Protein AF-A0A2D6MDP4-F1 (afdb_monomer_lite)

Radius of gyration: 10.77 Å; chains: 1; bounding box: 31×22×21 Å

Foldseek 3Di:
DDAQFKKAFQPPPQPFGIWGFHAADDDDPPPQAFGTWTQGDPRPPPGDRIGGGHPVGIDTD

pLDDT: mean 88.25, std 9.74, range [58.66, 97.62]

Secondary structure (DSSP, 8-state):
--TT-EEEESS-TT---EEEEEEE----TT-GGG-EEEEEESPPTTS-SEEEE-TTTEEE-

Structure (mmCIF, N/CA/C/O backbone):
data_AF-A0A2D6MDP4-F1
#
_entry.id   AF-A0A2D6MDP4-F1
#
loop_
_atom_site.group_PDB
_atom_site.id
_atom_site.type_symbol
_atom_site.label_atom_id
_atom_site.label_alt_id
_atom_site.label_comp_id
_atom_site.label_asym_id
_atom_site.label_entity_id
_atom_site.label_seq_id
_atom_site.pdbx_PDB_ins_code
_atom_site.Cartn_x
_atom_site.Cartn_y
_atom_site.Cartn_z
_atom_site.occupancy
_atom_site.B_iso_or_equiv
_atom_site.auth_seq_id
_atom_site.auth_comp_id
_atom_site.auth_asym_id
_atom_site.auth_atom_id
_atom_site.pdbx_PDB_model_num
ATOM 1 N N . MET A 1 1 ? 6.428 -6.945 -0.599 1.00 90.38 1 MET A N 1
ATOM 2 C CA . MET A 1 1 ? 4.972 -7.121 -0.796 1.00 90.38 1 MET A CA 1
ATOM 3 C C . MET A 1 1 ? 4.677 -7.327 -2.281 1.00 90.38 1 MET A C 1
ATOM 5 O O . MET A 1 1 ? 5.547 -7.035 -3.101 1.00 90.38 1 MET A O 1
ATOM 9 N N . LYS A 1 2 ? 3.500 -7.847 -2.636 1.00 93.88 2 LYS A N 1
ATOM 10 C CA . LYS A 1 2 ? 3.065 -8.154 -4.013 1.00 93.88 2 LYS A CA 1
ATOM 11 C C . LYS A 1 2 ? 1.590 -7.794 -4.230 1.00 93.88 2 LYS A C 1
ATOM 13 O O . LYS A 1 2 ? 0.870 -7.544 -3.271 1.00 93.88 2 LYS A O 1
ATOM 18 N N . VAL A 1 3 ? 1.143 -7.797 -5.489 1.00 96.44 3 VAL A N 1
ATOM 19 C CA . VAL A 1 3 ? -0.285 -7.649 -5.825 1.00 96.44 3 VAL A CA 1
ATOM 20 C C . VAL A 1 3 ? -1.110 -8.699 -5.078 1.00 96.44 3 VAL A C 1
ATOM 22 O O . VAL A 1 3 ? -0.733 -9.872 -5.046 1.00 96.44 3 VAL A O 1
ATOM 25 N N . GLY A 1 4 ? -2.218 -8.262 -4.484 1.00 96.50 4 GLY A N 1
ATOM 26 C CA . GLY A 1 4 ? -3.112 -9.079 -3.670 1.00 96.50 4 GLY A CA 1
ATOM 27 C C . GLY A 1 4 ? -2.732 -9.166 -2.190 1.00 96.50 4 GLY A C 1
ATOM 28 O O . GLY A 1 4 ? -3.509 -9.716 -1.417 1.00 96.50 4 GLY A O 1
ATOM 29 N N . ASP A 1 5 ? -1.578 -8.634 -1.771 1.00 97.56 5 ASP A N 1
ATOM 30 C CA . ASP A 1 5 ? -1.276 -8.519 -0.342 1.00 97.56 5 ASP A CA 1
ATOM 31 C C . ASP A 1 5 ? -2.178 -7.450 0.298 1.00 97.56 5 ASP A C 1
ATOM 33 O O . ASP A 1 5 ? -2.304 -6.334 -0.220 1.00 97.56 5 ASP A O 1
ATOM 37 N N . LEU A 1 6 ? -2.771 -7.801 1.440 1.00 97.44 6 LEU A N 1
ATOM 38 C CA . LEU A 1 6 ? -3.436 -6.864 2.338 1.00 97.44 6 LEU A CA 1
ATOM 39 C C . LEU A 1 6 ? -2.371 -6.130 3.160 1.00 97.44 6 LEU A C 1
ATOM 41 O O . LEU A 1 6 ? -1.440 -6.752 3.677 1.00 97.44 6 LEU A O 1
ATOM 45 N N . VAL A 1 7 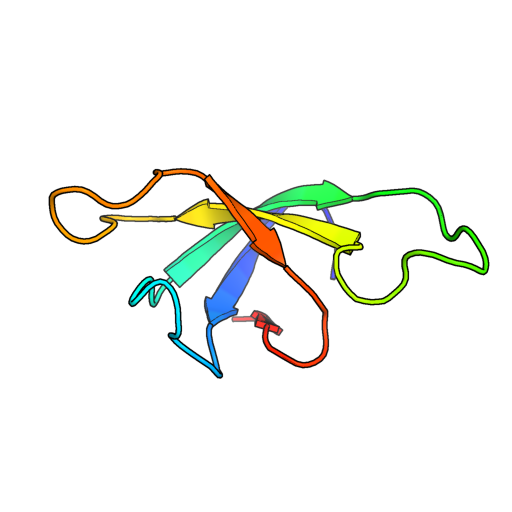? -2.494 -4.813 3.263 1.00 96.06 7 VAL A N 1
ATOM 46 C CA . VAL A 1 7 ? -1.510 -3.947 3.912 1.00 96.06 7 VAL A CA 1
ATOM 47 C C . VAL A 1 7 ? -2.178 -2.932 4.822 1.00 96.06 7 VAL A C 1
ATOM 49 O O . VAL A 1 7 ? -3.258 -2.427 4.518 1.00 96.06 7 VAL A O 1
ATOM 52 N N . LYS A 1 8 ? -1.508 -2.613 5.925 1.00 94.88 8 LYS A N 1
ATOM 53 C CA . LYS A 1 8 ? -1.812 -1.463 6.769 1.00 94.88 8 LYS A CA 1
ATOM 54 C C . LYS A 1 8 ? -0.906 -0.297 6.422 1.00 94.88 8 LYS A C 1
ATOM 56 O O . LYS A 1 8 ? 0.277 -0.506 6.149 1.00 94.88 8 LYS A O 1
ATOM 61 N N . ASN A 1 9 ? -1.448 0.913 6.471 1.00 92.50 9 ASN A N 1
ATOM 62 C CA . ASN A 1 9 ? -0.649 2.125 6.407 1.00 92.50 9 ASN A CA 1
ATOM 63 C C . ASN A 1 9 ? -0.117 2.469 7.804 1.00 92.50 9 ASN A C 1
ATOM 65 O O . ASN A 1 9 ? -0.882 2.720 8.731 1.00 92.50 9 ASN A O 1
ATOM 69 N N . LEU A 1 10 ? 1.202 2.472 7.949 1.00 89.00 10 LEU A N 1
ATOM 70 C CA . LEU A 1 10 ? 1.901 2.870 9.167 1.00 89.00 10 LEU A CA 1
ATOM 71 C C . LEU A 1 10 ? 1.958 4.394 9.321 1.00 89.00 10 LEU A C 1
ATOM 73 O O . LEU A 1 10 ? 2.083 4.887 10.440 1.00 89.00 10 LEU A O 1
ATOM 77 N N . ASP A 1 11 ? 1.882 5.132 8.209 1.00 77.88 11 ASP A N 1
ATOM 78 C CA . ASP A 1 11 ? 1.959 6.592 8.177 1.00 77.88 11 ASP A CA 1
ATOM 79 C C . ASP A 1 11 ? 0.759 7.153 7.405 1.00 77.88 11 ASP A C 1
ATOM 81 O O . ASP A 1 11 ? 0.779 7.370 6.189 1.00 77.88 11 ASP A O 1
ATOM 85 N N . ALA A 1 12 ? -0.342 7.339 8.129 1.00 66.25 12 ALA A N 1
ATOM 86 C CA . ALA A 1 12 ? -1.647 7.679 7.580 1.00 66.25 12 ALA A CA 1
ATOM 87 C C . ALA A 1 12 ? -1.755 9.167 7.175 1.00 66.25 12 ALA A C 1
ATOM 89 O O . ALA A 1 12 ? -2.707 9.862 7.542 1.00 66.25 12 ALA A O 1
ATOM 90 N N . LEU A 1 13 ? -0.804 9.686 6.389 1.00 71.31 13 LEU A N 1
ATOM 91 C CA . LEU A 1 13 ? -0.878 11.033 5.799 1.00 71.31 13 LEU A CA 1
ATOM 92 C C . LEU A 1 13 ? -2.146 11.207 4.943 1.00 71.31 13 LEU A C 1
ATOM 94 O O . LEU A 1 13 ? -2.780 12.268 4.949 1.00 71.31 13 LEU A O 1
ATOM 98 N N . ASP A 1 14 ? -2.559 10.145 4.249 1.00 74.69 14 ASP A N 1
ATOM 99 C CA . ASP A 1 14 ? -3.834 10.054 3.530 1.00 74.69 14 ASP A CA 1
ATOM 100 C C . ASP A 1 14 ? -5.009 9.614 4.424 1.00 74.69 14 ASP A C 1
ATOM 102 O O . ASP A 1 14 ? -6.156 9.634 3.976 1.00 74.69 14 ASP A O 1
ATOM 106 N N . ARG A 1 15 ? -4.743 9.320 5.704 1.00 82.31 15 ARG A N 1
ATOM 107 C CA . ARG A 1 15 ? -5.678 8.812 6.722 1.00 82.31 15 ARG A CA 1
ATOM 108 C C . ARG A 1 15 ? -6.348 7.489 6.347 1.00 82.31 15 ARG A C 1
ATOM 110 O O . ARG A 1 15 ? -7.414 7.183 6.870 1.00 82.31 15 ARG A O 1
ATOM 117 N N . CYS A 1 16 ? -5.758 6.735 5.426 1.00 88.50 16 CYS A N 1
ATOM 118 C CA . CYS A 1 16 ? -6.266 5.430 5.035 1.00 88.50 16 CYS A CA 1
ATOM 119 C C . CYS A 1 16 ? -5.541 4.349 5.841 1.00 88.50 16 CYS A C 1
ATOM 121 O O . CYS A 1 16 ? -4.316 4.322 5.827 1.00 88.50 16 CYS A O 1
ATOM 123 N N . ASP A 1 17 ? -6.280 3.472 6.525 1.00 91.88 17 ASP A N 1
ATOM 124 C CA . ASP A 1 17 ? -5.685 2.490 7.446 1.00 91.88 17 ASP A CA 1
ATOM 125 C C . ASP A 1 17 ? -5.368 1.150 6.779 1.00 91.88 17 ASP A C 1
ATOM 127 O O . ASP A 1 17 ? -4.274 0.618 6.950 1.00 91.88 17 ASP A O 1
ATOM 131 N N . LEU A 1 18 ? -6.316 0.579 6.031 1.00 95.00 18 LEU A N 1
ATOM 132 C CA . LEU A 1 18 ? -6.221 -0.773 5.479 1.00 95.00 18 LEU A CA 1
ATOM 133 C C . LEU A 1 18 ? -6.423 -0.746 3.968 1.00 95.00 18 LEU A C 1
ATOM 135 O O . LEU A 1 18 ? -7.347 -0.106 3.473 1.00 95.00 18 LEU A O 1
ATOM 139 N N . GLY A 1 19 ? -5.593 -1.463 3.218 1.00 95.75 19 GLY A N 1
ATOM 140 C CA . GLY A 1 19 ? -5.685 -1.486 1.765 1.00 95.75 19 GLY A CA 1
ATOM 141 C C . GLY A 1 19 ? -5.143 -2.753 1.124 1.00 95.75 19 GLY A C 1
ATOM 142 O O . GLY A 1 19 ? -4.509 -3.586 1.764 1.00 95.75 19 GLY A O 1
ATOM 143 N N . LEU A 1 20 ? -5.409 -2.901 -0.168 1.00 97.62 20 LEU A N 1
ATOM 144 C CA . LEU A 1 20 ? -4.971 -4.011 -1.004 1.00 97.62 20 LEU A CA 1
ATOM 145 C C . LEU A 1 20 ? -3.985 -3.500 -2.052 1.00 97.62 20 LEU A C 1
ATOM 147 O O . LEU A 1 20 ? -4.282 -2.545 -2.773 1.00 97.62 20 LEU A O 1
ATOM 151 N N . ILE A 1 21 ? -2.831 -4.149 -2.202 1.00 97.06 21 ILE A N 1
ATOM 152 C CA . ILE A 1 21 ? -1.923 -3.815 -3.305 1.00 97.06 21 ILE A CA 1
ATOM 153 C C . ILE A 1 21 ? -2.535 -4.303 -4.618 1.00 97.06 21 ILE A C 1
ATOM 155 O O . ILE A 1 21 ? -2.704 -5.504 -4.826 1.00 97.06 21 ILE A O 1
ATOM 159 N N . VAL A 1 22 ? -2.788 -3.380 -5.541 1.00 97.56 22 VAL A N 1
ATOM 160 C CA . VAL A 1 22 ? -3.371 -3.683 -6.861 1.00 97.56 22 VAL A CA 1
ATOM 161 C C . VAL A 1 22 ? -2.360 -3.561 -7.999 1.00 97.56 22 VAL A C 1
ATOM 163 O O . VAL A 1 22 ? -2.548 -4.149 -9.063 1.00 97.56 22 VAL A O 1
ATOM 166 N N . LYS A 1 23 ? -1.252 -2.836 -7.789 1.00 95.62 23 LYS A N 1
ATOM 167 C CA . LYS A 1 23 ? -0.171 -2.709 -8.778 1.00 95.62 23 LYS A CA 1
ATOM 168 C C . LYS A 1 23 ? 1.182 -2.500 -8.106 1.00 95.62 23 LYS A C 1
ATOM 170 O O . LYS A 1 23 ? 1.278 -1.833 -7.081 1.00 95.62 23 LYS A O 1
ATOM 175 N N . VAL A 1 24 ? 2.236 -3.030 -8.724 1.00 93.56 24 VAL A N 1
ATOM 176 C CA . VAL A 1 24 ? 3.630 -2.846 -8.299 1.00 93.56 24 VAL A CA 1
ATOM 177 C C . VAL A 1 24 ? 4.426 -2.303 -9.480 1.00 93.56 24 VAL A C 1
ATOM 179 O O . VAL A 1 24 ? 4.404 -2.900 -10.558 1.00 93.56 24 VAL A O 1
ATOM 182 N N . LYS A 1 25 ? 5.117 -1.172 -9.304 1.00 90.06 25 LYS A N 1
ATOM 183 C CA . LYS A 1 25 ? 6.060 -0.673 -10.313 1.00 90.06 25 LYS A CA 1
ATOM 184 C C . LYS A 1 25 ? 7.280 -1.603 -10.401 1.00 90.06 25 LYS A C 1
ATOM 186 O O . LYS A 1 25 ? 7.730 -2.126 -9.371 1.00 90.06 25 LYS A O 1
ATOM 191 N N . PRO A 1 26 ? 7.843 -1.803 -11.605 1.00 83.62 26 PRO A N 1
ATOM 192 C CA . PRO A 1 26 ? 9.161 -2.407 -11.730 1.00 83.62 26 PRO A CA 1
ATOM 193 C C . PRO A 1 26 ? 10.190 -1.544 -10.981 1.00 83.62 26 PRO A C 1
ATOM 195 O O . PRO A 1 26 ? 10.003 -0.330 -10.887 1.00 83.62 26 PRO A O 1
ATOM 198 N N . PRO A 1 27 ? 11.253 -2.142 -10.422 1.00 71.31 27 PRO A N 1
ATOM 199 C CA . PRO A 1 27 ? 12.303 -1.380 -9.761 1.00 71.31 27 PRO A CA 1
ATOM 200 C C . PRO A 1 27 ? 13.006 -0.478 -10.788 1.00 71.31 27 PRO A C 1
ATOM 202 O O . PRO A 1 27 ? 13.796 -0.955 -11.599 1.00 71.31 27 PRO A O 1
ATOM 205 N N . SER A 1 28 ? 12.692 0.816 -10.776 1.00 71.00 28 SER A N 1
ATOM 206 C CA . SER A 1 28 ? 13.498 1.864 -11.402 1.00 71.00 28 SER A CA 1
ATOM 207 C C . SER A 1 28 ? 14.347 2.532 -10.321 1.00 71.00 28 SER A C 1
ATOM 209 O O . SER A 1 28 ? 13.933 2.617 -9.165 1.00 71.00 28 SER A O 1
ATOM 211 N N . ALA A 1 29 ? 15.548 2.983 -10.683 1.00 58.66 29 ALA A N 1
ATOM 212 C CA . ALA A 1 29 ? 16.492 3.571 -9.732 1.00 58.66 29 ALA A CA 1
ATOM 213 C C . ALA A 1 29 ? 15.959 4.850 -9.045 1.00 58.66 29 ALA A C 1
ATOM 215 O O . ALA A 1 29 ? 16.385 5.157 -7.936 1.00 58.66 29 ALA A O 1
ATOM 216 N N . ASP A 1 30 ? 14.986 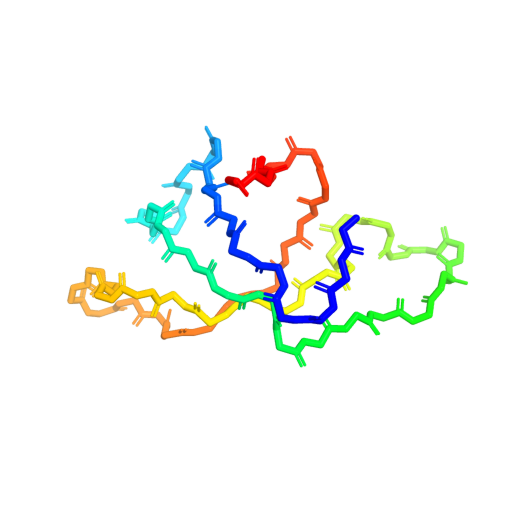5.540 -9.654 1.00 65.69 30 ASP A N 1
ATOM 217 C CA . ASP A 1 30 ? 14.567 6.888 -9.242 1.00 65.69 30 ASP A CA 1
ATOM 218 C C . ASP A 1 30 ? 13.238 6.968 -8.462 1.00 65.69 30 ASP A C 1
ATOM 220 O O . ASP A 1 30 ? 12.938 8.019 -7.905 1.00 65.69 30 ASP A O 1
ATOM 224 N N . ASP A 1 31 ? 12.431 5.899 -8.375 1.00 66.69 31 ASP A N 1
ATOM 225 C CA . ASP A 1 31 ? 11.060 5.978 -7.815 1.00 66.69 31 ASP A CA 1
ATOM 2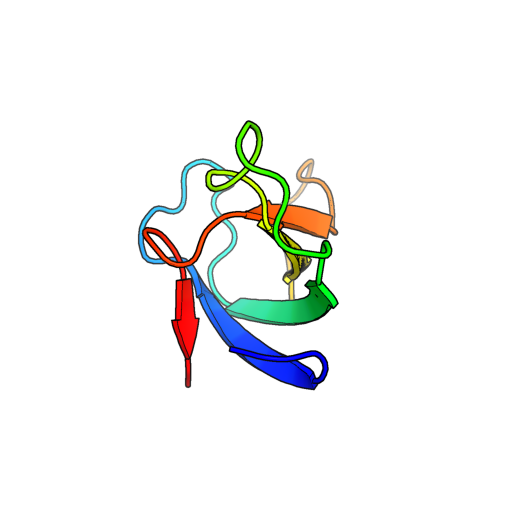26 C C . ASP A 1 31 ? 10.753 4.878 -6.781 1.00 66.69 31 ASP A C 1
ATOM 228 O O . ASP A 1 31 ? 9.716 4.206 -6.796 1.00 66.69 31 ASP A O 1
ATOM 232 N N . TRP A 1 32 ? 11.693 4.664 -5.859 1.00 66.44 32 TRP A N 1
ATOM 233 C CA . TRP A 1 32 ? 11.546 3.684 -4.778 1.00 66.44 32 TRP A CA 1
ATOM 234 C C . TRP A 1 32 ? 10.498 4.098 -3.726 1.00 66.44 32 TRP A C 1
ATOM 236 O O . TRP A 1 32 ? 9.917 3.237 -3.067 1.00 66.44 32 TRP A O 1
ATOM 246 N N . LEU A 1 33 ? 10.197 5.397 -3.614 1.00 72.75 33 LEU A N 1
ATOM 247 C CA . LEU A 1 33 ? 9.263 5.974 -2.635 1.00 72.75 33 LEU A CA 1
ATOM 248 C C . LEU A 1 33 ? 7.774 5.804 -2.994 1.00 72.75 33 LEU A C 1
ATOM 250 O O . LEU A 1 33 ? 6.908 6.191 -2.214 1.00 72.75 33 LEU A O 1
ATOM 254 N N . SER A 1 34 ? 7.428 5.265 -4.163 1.00 82.75 34 SER A N 1
ATOM 255 C CA . SER A 1 34 ? 6.026 5.129 -4.598 1.00 82.75 34 SER A CA 1
ATOM 256 C C . SER A 1 34 ? 5.828 3.904 -5.485 1.00 82.75 34 SER A C 1
ATOM 258 O O . SER A 1 34 ? 5.310 3.979 -6.606 1.00 82.75 34 SER A O 1
ATOM 260 N N . ARG A 1 35 ? 6.283 2.752 -4.982 1.00 90.00 35 ARG A N 1
ATOM 261 C CA . ARG A 1 35 ? 6.326 1.481 -5.714 1.00 90.00 35 ARG A CA 1
ATOM 262 C C . ARG A 1 35 ? 4.985 0.751 -5.774 1.00 90.00 35 ARG A 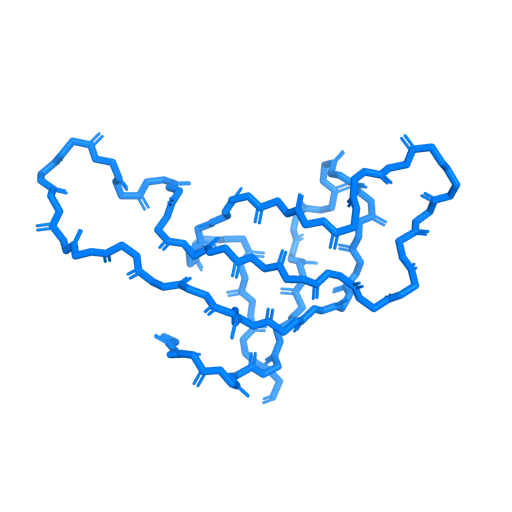C 1
ATOM 264 O O . ARG A 1 35 ? 4.750 0.014 -6.735 1.00 90.00 35 ARG A O 1
ATOM 271 N N . TYR A 1 36 ? 4.127 0.920 -4.775 1.00 92.75 36 TYR A N 1
ATOM 272 C CA . TYR A 1 36 ? 2.909 0.127 -4.604 1.00 92.75 36 TYR A CA 1
ATOM 273 C C . TYR A 1 36 ? 1.679 1.005 -4.799 1.00 92.75 36 TYR A C 1
ATOM 275 O O . TYR A 1 36 ? 1.527 2.001 -4.105 1.00 92.75 36 TYR A O 1
ATOM 283 N N . LEU A 1 37 ? 0.798 0.651 -5.733 1.00 94.31 37 LEU A N 1
ATOM 284 C CA . LEU A 1 37 ? -0.532 1.251 -5.794 1.00 94.31 37 LEU A CA 1
ATOM 285 C C . LEU A 1 37 ? -1.432 0.454 -4.863 1.00 94.31 37 LEU A C 1
ATOM 287 O O . LEU A 1 37 ? -1.626 -0.750 -5.073 1.00 94.31 37 LEU A O 1
ATOM 291 N N . VAL A 1 38 ? -1.966 1.132 -3.859 1.00 95.12 38 VAL A N 1
ATOM 292 C CA . VAL A 1 38 ? -2.851 0.547 -2.859 1.00 95.12 38 VAL A CA 1
ATOM 293 C C . VAL A 1 38 ? -4.267 1.026 -3.132 1.00 95.12 38 VAL A C 1
ATOM 295 O O . VAL A 1 38 ? -4.480 2.211 -3.378 1.00 95.12 38 VAL A O 1
ATOM 298 N N . GLN A 1 39 ? -5.222 0.103 -3.114 1.00 97.06 39 GLN A N 1
ATOM 299 C CA . GLN A 1 39 ? -6.645 0.403 -3.038 1.00 97.06 39 GLN A CA 1
ATOM 300 C C . GLN A 1 39 ? -7.078 0.331 -1.578 1.00 97.06 39 GLN A C 1
ATOM 302 O O . GLN A 1 39 ? -6.975 -0.726 -0.959 1.00 97.06 39 GLN A O 1
ATOM 307 N N . TRP A 1 40 ? -7.555 1.442 -1.033 1.00 95.62 40 TRP A N 1
ATOM 308 C CA . TRP A 1 40 ? -7.940 1.541 0.368 1.00 95.62 40 TRP A CA 1
ATOM 309 C C . TRP A 1 40 ? -9.339 0.979 0.601 1.00 95.62 40 TRP A C 1
ATOM 311 O O . TRP A 1 40 ? -10.259 1.199 -0.191 1.00 95.62 40 TRP A O 1
ATOM 321 N N . LEU A 1 41 ? -9.479 0.230 1.689 1.00 94.31 41 LEU A N 1
ATOM 322 C CA . LEU A 1 41 ? -10.743 -0.292 2.177 1.00 94.31 41 LEU A CA 1
ATOM 323 C C . LEU A 1 41 ? -11.340 0.761 3.107 1.00 94.31 41 LEU A C 1
ATOM 325 O O . LEU A 1 41 ? -10.747 1.071 4.132 1.00 94.31 41 LEU A O 1
ATOM 329 N N . ASP A 1 42 ? -12.492 1.302 2.718 1.00 91.94 42 ASP A N 1
ATOM 330 C CA . ASP A 1 42 ? -13.201 2.354 3.459 1.00 91.94 42 ASP A CA 1
ATOM 331 C C . ASP A 1 42 ? -12.353 3.626 3.702 1.00 91.94 42 ASP A C 1
ATOM 333 O O . ASP A 1 42 ? -12.080 4.007 4.842 1.00 91.94 42 ASP A O 1
ATOM 337 N N . PRO A 1 43 ? -11.863 4.285 2.631 1.00 92.75 43 PRO A N 1
ATOM 338 C CA . PRO A 1 43 ? -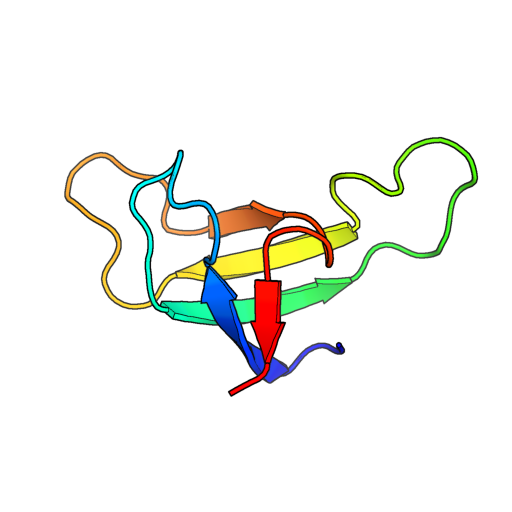11.114 5.528 2.774 1.00 92.75 43 PRO A CA 1
ATOM 339 C C . PRO A 1 43 ? -12.001 6.622 3.400 1.00 92.75 43 PRO A C 1
ATOM 341 O O . PRO A 1 43 ? -13.189 6.701 3.075 1.00 92.75 43 PRO A O 1
ATOM 344 N N . PRO A 1 44 ? -11.441 7.530 4.221 1.00 89.94 44 PRO A N 1
ATOM 345 C CA . PRO A 1 44 ? -12.195 8.661 4.751 1.00 89.94 44 PRO A CA 1
ATOM 346 C C . PRO A 1 44 ? -12.836 9.507 3.646 1.00 89.94 44 PRO A C 1
ATOM 348 O O . PRO A 1 44 ? -12.289 9.641 2.547 1.00 89.94 44 PRO A O 1
ATOM 351 N N . GLU A 1 45 ? -13.964 10.142 3.958 1.00 91.75 45 GLU A N 1
ATOM 352 C CA . GLU A 1 45 ? -14.680 10.991 3.006 1.00 91.75 45 GLU A CA 1
ATOM 353 C C . GLU A 1 45 ? -13.759 12.073 2.406 1.00 91.75 45 GLU A C 1
ATOM 355 O O . GLU A 1 45 ? -12.977 12.727 3.102 1.00 91.75 45 GLU A O 1
ATOM 360 N N . GLY A 1 46 ? -13.820 12.234 1.082 1.00 87.56 46 GLY A N 1
ATOM 361 C CA . GLY A 1 46 ? -12.981 13.181 0.343 1.00 87.56 46 GLY A CA 1
ATOM 362 C C . GLY A 1 46 ? -11.546 12.708 0.070 1.00 87.56 46 GLY A C 1
ATOM 363 O O . GLY A 1 46 ? -10.770 13.459 -0.527 1.00 87.56 46 GLY A O 1
ATOM 364 N N . ARG A 1 47 ? -11.168 11.483 0.462 1.00 87.62 47 ARG A N 1
ATOM 365 C CA . ARG A 1 47 ? -9.886 10.869 0.081 1.00 87.62 47 ARG A CA 1
ATOM 366 C C . ARG A 1 47 ? -10.012 10.031 -1.184 1.00 87.62 47 ARG A C 1
ATOM 368 O O . ARG A 1 47 ? -11.062 9.483 -1.506 1.00 87.62 47 ARG A O 1
ATOM 375 N N . ALA A 1 48 ? -8.907 9.936 -1.918 1.00 88.06 48 ALA A N 1
ATOM 376 C CA . ALA A 1 48 ? -8.827 9.045 -3.063 1.00 88.06 48 ALA A CA 1
ATOM 377 C C . ALA A 1 48 ? -8.885 7.589 -2.580 1.00 88.06 48 ALA A C 1
ATOM 379 O O . ALA A 1 48 ? -8.134 7.202 -1.689 1.00 88.06 48 ALA A O 1
ATOM 380 N N . GLY A 1 49 ? -9.720 6.764 -3.215 1.00 92.50 49 GLY A N 1
ATOM 381 C CA . GLY A 1 49 ? -9.790 5.329 -2.908 1.00 92.50 49 GLY A CA 1
ATOM 382 C C . GLY A 1 49 ? -8.538 4.541 -3.296 1.00 92.50 49 GLY A C 1
ATOM 383 O O . GLY A 1 49 ? -8.425 3.364 -2.970 1.00 92.50 49 GLY A O 1
ATOM 384 N N . THR A 1 50 ? -7.584 5.177 -3.976 1.00 94.00 50 THR A N 1
ATOM 385 C CA . THR A 1 50 ? -6.284 4.594 -4.303 1.00 94.00 50 THR A CA 1
ATOM 386 C C . THR A 1 50 ? -5.171 5.619 -4.127 1.00 94.00 50 THR A C 1
ATOM 388 O O . THR A 1 50 ? -5.337 6.763 -4.558 1.00 94.00 50 THR A O 1
ATOM 391 N N . SER A 1 51 ? -4.016 5.213 -3.599 1.00 92.06 51 SER A N 1
ATOM 392 C CA . SER A 1 51 ? -2.804 6.046 -3.570 1.00 92.06 51 SER A CA 1
ATOM 393 C C . SER A 1 51 ? -1.542 5.223 -3.853 1.00 92.06 51 SER A C 1
ATOM 395 O O . SER A 1 51 ? -1.488 4.014 -3.613 1.00 92.06 51 SER A O 1
ATOM 397 N N . TRP A 1 52 ? -0.531 5.873 -4.441 1.00 92.06 52 TRP A N 1
ATOM 398 C CA . TRP A 1 52 ? 0.804 5.288 -4.566 1.00 92.06 52 TRP A CA 1
ATOM 399 C C . TRP A 1 52 ? 1.552 5.435 -3.247 1.00 92.06 52 TRP A C 1
ATOM 401 O O . TRP A 1 52 ? 1.503 6.486 -2.614 1.00 92.06 52 TRP A O 1
ATOM 411 N N . ASN A 1 53 ? 2.237 4.372 -2.850 1.00 91.12 53 ASN A N 1
ATOM 412 C CA . ASN A 1 53 ? 2.780 4.224 -1.514 1.00 91.12 53 ASN A CA 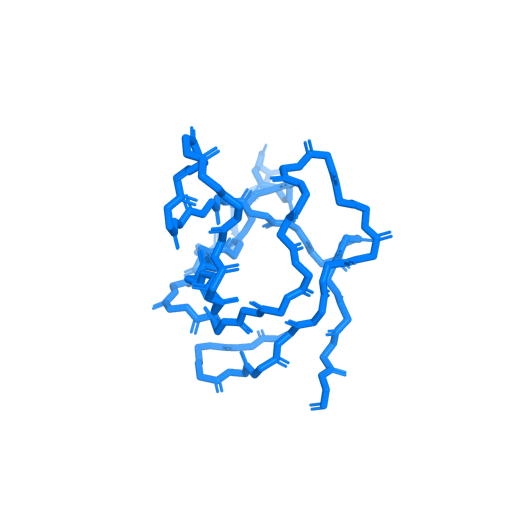1
ATOM 413 C C . ASN A 1 53 ? 4.091 3.401 -1.542 1.00 91.12 53 ASN A C 1
ATOM 415 O O . ASN A 1 53 ? 4.452 2.813 -2.573 1.00 91.12 53 ASN A O 1
ATOM 419 N N . SER A 1 54 ? 4.829 3.381 -0.433 1.00 89.44 54 SER A N 1
ATOM 420 C CA . SER A 1 54 ? 6.130 2.709 -0.304 1.00 89.44 54 SER A CA 1
ATOM 421 C C . SER A 1 54 ? 6.107 1.618 0.756 1.00 89.44 54 SER A C 1
ATOM 423 O O . SER A 1 54 ? 5.278 1.611 1.657 1.00 89.44 54 SER A O 1
ATOM 425 N N . ASP A 1 55 ? 7.062 0.698 0.677 1.00 88.75 55 ASP A N 1
ATOM 426 C CA . ASP A 1 55 ? 7.301 -0.298 1.726 1.00 88.75 55 ASP A CA 1
ATOM 427 C C . ASP A 1 55 ? 7.726 0.304 3.065 1.00 88.75 55 ASP A C 1
ATOM 429 O O . ASP A 1 55 ? 7.563 -0.347 4.090 1.00 88.75 55 ASP A O 1
ATOM 433 N N . LYS A 1 56 ? 8.212 1.548 3.085 1.00 89.19 56 LYS A N 1
ATOM 434 C CA . LYS A 1 56 ? 8.495 2.266 4.331 1.00 89.19 56 LYS A CA 1
ATOM 435 C C . LYS A 1 56 ? 7.231 2.552 5.149 1.00 89.19 56 LYS A C 1
ATOM 437 O O . LYS A 1 56 ? 7.315 2.643 6.370 1.00 89.19 56 LYS A O 1
ATOM 442 N N . TRP A 1 57 ? 6.091 2.727 4.486 1.00 90.44 57 TRP A N 1
ATOM 443 C CA . TRP A 1 57 ? 4.831 3.120 5.123 1.00 90.44 57 TRP A CA 1
ATOM 444 C C . TRP A 1 57 ? 3.795 2.001 5.125 1.00 90.44 57 TRP A C 1
ATOM 446 O O . TRP A 1 57 ? 2.720 2.179 5.675 1.00 90.44 57 TRP A O 1
ATOM 456 N N . LEU A 1 58 ? 4.094 0.851 4.526 1.00 92.06 58 LEU A N 1
ATOM 457 C CA . LEU A 1 58 ? 3.164 -0.264 4.448 1.00 92.06 58 LEU A CA 1
ATOM 458 C C . LEU A 1 58 ? 3.677 -1.455 5.244 1.00 92.06 58 LEU A C 1
ATOM 460 O O . LEU A 1 58 ? 4.794 -1.927 5.032 1.00 92.06 58 LEU A O 1
ATOM 464 N N . GLU A 1 59 ? 2.810 -2.001 6.084 1.00 95.19 59 GLU A N 1
ATOM 465 C CA . GLU A 1 59 ? 3.027 -3.281 6.746 1.00 95.19 59 GLU A CA 1
ATOM 466 C C . GLU A 1 59 ? 2.060 -4.313 6.178 1.00 95.19 59 GLU A C 1
ATOM 468 O O . GLU A 1 59 ? 0.859 -4.068 6.075 1.00 95.19 59 GLU A O 1
ATOM 473 N N . LYS A 1 60 ? 2.572 -5.481 5.792 1.00 95.31 60 LYS A N 1
ATOM 474 C CA . LYS A 1 60 ? 1.716 -6.580 5.349 1.00 95.31 60 LYS A CA 1
ATOM 475 C C . LYS A 1 60 ? 0.985 -7.192 6.547 1.00 95.31 60 LYS A C 1
ATOM 477 O O . LYS A 1 60 ? 1.626 -7.505 7.546 1.00 95.31 60 LYS A O 1
ATOM 482 N N . VAL A 1 61 ? -0.323 -7.405 6.387 1.00 93.88 61 VAL A N 1
ATOM 483 C CA . VAL A 1 61 ? -1.177 -8.153 7.328 1.00 93.88 61 VAL A CA 1
ATOM 484 C C . VAL A 1 61 ? -1.030 -9.658 7.122 1.00 93.88 61 VAL A C 1
ATOM 486 O O . VAL A 1 61 ? -0.924 -10.097 5.948 1.00 93.88 61 VAL A O 1
#

Sequence (61 aa):
MKVGDLVKNLDALDRCDLGLIVKVKPPSADDWLSRYLVQWLDPPEGRAGTSWNSDKWLEKV